Protein AF-A0A5B0SNH0-F1 (afdb_monomer_lite)

Sequence (62 aa):
PHKLHKVRALNVMAERRGKKLSQMALAWVLGDDKVTSVLIGAIKTAQIEAAVGMLANRHFTS

Organism: NCBI:txid1639133

Structure (mmCIF, N/CA/C/O backbone):
data_AF-A0A5B0SNH0-F1
#
_entry.id   AF-A0A5B0SNH0-F1
#
loop_
_atom_site.group_PDB
_atom_site.id
_atom_site.type_symbol
_atom_site.label_atom_id
_atom_site.label_alt_id
_atom_site.label_comp_id
_atom_site.label_asym_id
_atom_site.label_entity_id
_atom_site.label_seq_id
_atom_site.pdbx_PDB_ins_code
_atom_site.Cartn_x
_atom_site.Cartn_y
_atom_site.Cartn_z
_atom_site.occupancy
_atom_site.B_iso_or_equiv
_atom_site.auth_seq_id
_atom_site.auth_comp_id
_atom_site.auth_asym_id
_atom_site.auth_atom_id
_atom_site.pdbx_PDB_model_num
ATOM 1 N N . PRO A 1 1 ? 22.847 -6.640 -1.725 1.00 57.81 1 PRO A N 1
ATOM 2 C CA . PRO A 1 1 ? 22.648 -7.586 -2.859 1.00 57.81 1 PRO A CA 1
ATOM 3 C C . PRO A 1 1 ? 21.406 -8.498 -2.732 1.00 57.81 1 PRO A C 1
ATOM 5 O O . PRO A 1 1 ? 20.597 -8.544 -3.651 1.00 57.81 1 PRO A O 1
ATOM 8 N N . HIS A 1 2 ? 21.209 -9.186 -1.600 1.00 65.00 2 HIS A N 1
ATOM 9 C CA . HIS A 1 2 ? 20.166 -10.218 -1.444 1.00 65.00 2 HIS A CA 1
ATOM 10 C C . HIS A 1 2 ? 18.713 -9.691 -1.468 1.00 65.00 2 HIS A C 1
ATOM 12 O O . HIS A 1 2 ? 17.809 -10.347 -1.982 1.00 65.00 2 HIS A O 1
ATOM 18 N N . LYS A 1 3 ? 18.475 -8.479 -0.940 1.00 70.56 3 LYS A N 1
ATOM 19 C CA . LYS A 1 3 ? 17.139 -7.847 -0.917 1.00 70.56 3 LYS A CA 1
ATOM 20 C C . LYS A 1 3 ? 16.631 -7.500 -2.323 1.00 70.56 3 LYS A C 1
ATOM 22 O O . LYS A 1 3 ? 15.451 -7.669 -2.600 1.00 70.56 3 LYS A O 1
ATOM 27 N N . LEU A 1 4 ? 17.526 -7.085 -3.222 1.00 78.81 4 LEU A N 1
ATOM 28 C CA . LEU A 1 4 ? 17.166 -6.683 -4.585 1.00 78.81 4 LEU A CA 1
ATOM 29 C C . LEU A 1 4 ? 16.680 -7.874 -5.426 1.00 78.81 4 LEU A C 1
ATOM 31 O O . LEU A 1 4 ? 15.752 -7.731 -6.215 1.00 78.81 4 LEU A O 1
ATOM 35 N N .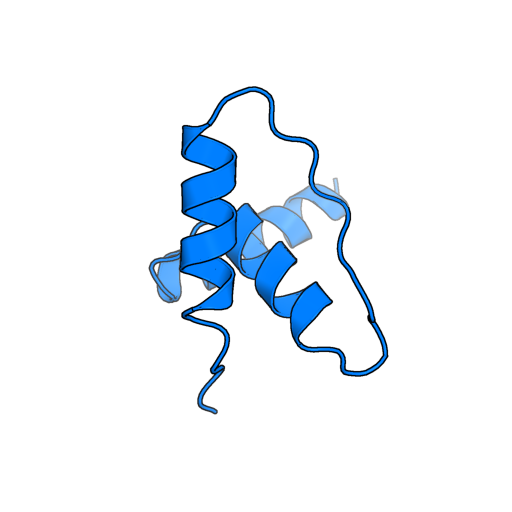 HIS A 1 5 ? 17.252 -9.063 -5.202 1.00 80.88 5 HIS A N 1
ATOM 36 C CA . HIS A 1 5 ? 16.785 -10.300 -5.831 1.00 80.88 5 HIS A CA 1
ATOM 37 C C . HIS A 1 5 ? 15.350 -10.649 -5.428 1.00 80.88 5 HIS A C 1
ATOM 39 O O . HIS A 1 5 ? 14.534 -10.963 -6.291 1.00 80.88 5 HIS A O 1
ATOM 45 N N . LYS A 1 6 ? 15.016 -10.523 -4.136 1.00 79.38 6 LYS A N 1
ATOM 46 C CA . LYS A 1 6 ? 13.647 -10.751 -3.647 1.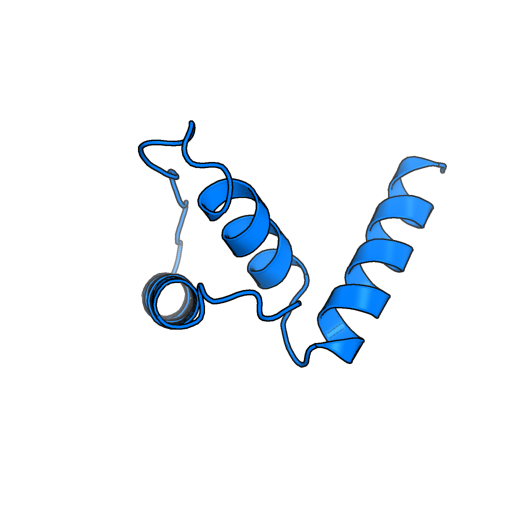00 79.38 6 LYS A CA 1
ATOM 47 C C . LYS A 1 6 ? 12.656 -9.765 -4.267 1.00 79.38 6 LYS A C 1
ATOM 49 O O . LYS A 1 6 ? 11.602 -10.179 -4.732 1.00 79.38 6 LYS A O 1
ATOM 54 N N . VAL A 1 7 ? 13.016 -8.481 -4.332 1.00 82.94 7 VAL A N 1
ATOM 55 C CA . VAL A 1 7 ? 12.171 -7.444 -4.951 1.00 82.94 7 VAL A CA 1
ATOM 56 C C . VAL A 1 7 ? 11.926 -7.736 -6.433 1.00 82.94 7 VAL A C 1
ATOM 58 O O . VAL A 1 7 ? 10.788 -7.648 -6.884 1.00 82.94 7 VAL A O 1
ATOM 61 N N . ARG A 1 8 ? 12.956 -8.150 -7.185 1.00 82.81 8 ARG A N 1
ATOM 62 C CA . ARG A 1 8 ? 12.804 -8.532 -8.600 1.00 82.81 8 ARG A CA 1
ATOM 63 C C . ARG A 1 8 ? 11.891 -9.744 -8.778 1.00 82.81 8 ARG A C 1
ATOM 65 O O . ARG A 1 8 ? 11.008 -9.704 -9.625 1.00 82.81 8 ARG A O 1
ATOM 72 N N . ALA A 1 9 ? 12.049 -10.781 -7.955 1.00 84.06 9 ALA A N 1
ATOM 73 C CA . ALA A 1 9 ? 11.185 -11.961 -8.003 1.00 84.06 9 ALA A CA 1
ATOM 74 C C . ALA A 1 9 ? 9.713 -11.619 -7.697 1.00 84.06 9 ALA A C 1
ATOM 76 O O . ALA A 1 9 ? 8.809 -12.098 -8.381 1.00 84.06 9 ALA A O 1
ATOM 77 N N . LEU A 1 10 ? 9.467 -10.741 -6.717 1.00 83.31 10 LEU A N 1
ATOM 78 C CA . LEU A 1 10 ? 8.122 -10.244 -6.416 1.00 83.31 10 LEU A CA 1
ATOM 79 C C . LEU A 1 10 ? 7.552 -9.407 -7.570 1.00 83.31 10 LEU A C 1
ATOM 81 O O . LEU A 1 10 ? 6.366 -9.524 -7.871 1.00 83.31 10 LEU A O 1
ATOM 85 N N . ASN A 1 11 ? 8.377 -8.593 -8.233 1.00 84.69 11 ASN A N 1
ATOM 86 C CA . ASN A 1 11 ? 7.936 -7.800 -9.380 1.00 84.69 11 ASN A CA 1
ATOM 87 C C . ASN A 1 11 ? 7.493 -8.689 -10.550 1.00 84.69 11 ASN A C 1
ATOM 89 O O . ASN A 1 11 ? 6.424 -8.463 -11.102 1.00 84.69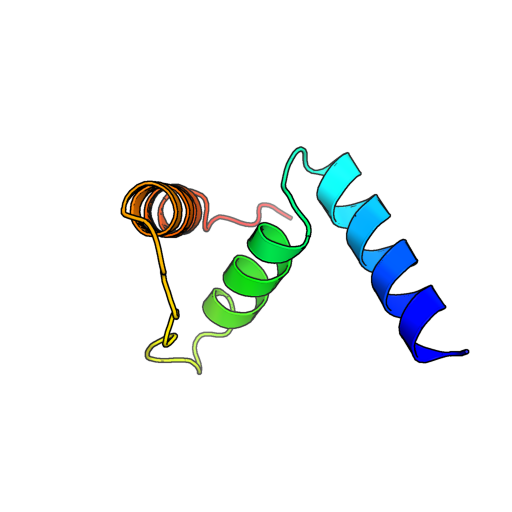 11 ASN A O 1
ATOM 93 N N . VAL A 1 12 ? 8.243 -9.755 -10.853 1.00 85.38 12 VAL A N 1
ATOM 94 C CA . VAL A 1 12 ? 7.865 -10.735 -11.890 1.00 85.38 12 VAL A CA 1
ATOM 95 C C . VAL A 1 12 ? 6.520 -11.399 -11.570 1.00 85.38 12 VAL A C 1
ATOM 97 O O . VAL A 1 12 ? 5.697 -11.601 -12.461 1.00 85.38 12 VAL A O 1
ATOM 100 N N . MET A 1 13 ? 6.252 -11.721 -10.300 1.00 82.94 13 MET A N 1
ATOM 101 C CA . MET A 1 13 ? 4.948 -12.263 -9.893 1.00 82.94 13 MET A CA 1
ATOM 102 C C . MET A 1 13 ? 3.813 -11.242 -10.011 1.00 82.94 13 MET A C 1
ATOM 104 O O . MET A 1 13 ? 2.702 -11.612 -10.391 1.00 82.94 13 MET A O 1
ATOM 108 N N . ALA A 1 14 ? 4.079 -9.974 -9.697 1.00 79.81 14 ALA A N 1
ATOM 109 C CA . ALA A 1 14 ? 3.100 -8.905 -9.852 1.00 79.81 14 ALA A CA 1
ATOM 110 C C . ALA A 1 14 ? 2.756 -8.681 -11.337 1.00 79.81 14 ALA A C 1
ATOM 112 O O . ALA A 1 14 ? 1.578 -8.664 -11.697 1.00 79.81 14 ALA A O 1
ATOM 113 N N . GLU A 1 15 ? 3.773 -8.633 -12.203 1.00 82.50 15 GLU A N 1
ATOM 114 C CA . GLU A 1 15 ? 3.625 -8.491 -13.657 1.00 82.50 15 GLU A CA 1
ATOM 115 C C . GLU A 1 15 ? 2.831 -9.646 -14.275 1.00 82.50 15 GLU A C 1
ATOM 117 O O . GLU A 1 15 ? 1.909 -9.402 -15.051 1.00 82.50 15 GLU A O 1
ATOM 122 N N . ARG A 1 16 ? 3.092 -10.897 -13.864 1.00 82.00 16 ARG A N 1
ATOM 123 C CA . ARG A 1 16 ? 2.296 -12.068 -14.289 1.00 82.00 16 ARG A CA 1
ATOM 124 C C . ARG A 1 16 ? 0.813 -11.960 -13.925 1.00 82.00 16 ARG A C 1
ATOM 126 O O . ARG A 1 16 ? -0.020 -12.562 -14.590 1.00 82.00 16 ARG A O 1
ATOM 133 N N . ARG A 1 17 ? 0.483 -11.206 -12.876 1.00 73.69 17 ARG A N 1
ATOM 134 C CA . ARG A 1 17 ? -0.893 -10.943 -12.426 1.00 73.69 17 ARG A CA 1
ATOM 135 C C . ARG A 1 17 ? -1.480 -9.656 -13.021 1.00 73.69 17 ARG A C 1
ATOM 137 O O . ARG A 1 17 ? -2.568 -9.257 -12.614 1.00 73.69 17 ARG A O 1
ATOM 144 N N . GLY A 1 18 ? -0.765 -8.984 -13.929 1.00 79.06 18 GLY A N 1
ATOM 145 C CA . GLY A 1 18 ? -1.181 -7.713 -14.531 1.00 79.06 18 GLY A CA 1
ATOM 146 C C . GLY A 1 18 ? -1.249 -6.545 -13.540 1.00 79.06 18 GLY A C 1
ATOM 147 O O . GLY A 1 18 ? -1.895 -5.538 -13.823 1.00 79.06 18 GLY A O 1
ATOM 148 N N . LYS A 1 19 ? -0.620 -6.668 -12.363 1.00 74.56 19 LYS A N 1
ATOM 149 C CA . LYS A 1 19 ? -0.648 -5.661 -11.289 1.00 74.56 19 LYS A CA 1
ATOM 150 C C . LYS A 1 19 ? 0.763 -5.129 -11.031 1.00 74.56 19 LYS A C 1
ATOM 152 O O . LYS A 1 19 ? 1.753 -5.833 -11.202 1.00 74.56 19 LYS A O 1
ATOM 157 N N . LYS A 1 20 ? 0.889 -3.881 -10.574 1.00 80.56 20 LYS A N 1
ATOM 158 C CA . LYS A 1 20 ? 2.194 -3.342 -10.143 1.00 80.56 20 LYS A CA 1
ATOM 159 C C . LYS A 1 20 ? 2.644 -4.006 -8.837 1.00 80.56 20 LYS A C 1
ATOM 161 O O . LYS A 1 20 ? 1.812 -4.370 -8.008 1.00 80.56 20 LYS A O 1
ATOM 166 N N . LEU A 1 21 ? 3.954 -4.093 -8.589 1.00 81.50 21 LEU A N 1
ATOM 167 C CA . LEU A 1 21 ? 4.484 -4.634 -7.326 1.00 81.50 21 LEU A CA 1
ATOM 168 C C . LEU A 1 21 ? 3.945 -3.895 -6.091 1.00 81.50 21 LEU A C 1
ATOM 170 O O . LEU A 1 21 ? 3.568 -4.531 -5.110 1.00 81.50 21 LEU A O 1
ATOM 174 N N . SER A 1 22 ? 3.862 -2.564 -6.154 1.00 76.88 22 SER A N 1
ATOM 175 C CA . SER A 1 22 ? 3.268 -1.746 -5.089 1.00 76.88 22 SER A CA 1
ATOM 176 C C . SER A 1 22 ? 1.822 -2.136 -4.813 1.00 76.88 22 SER A C 1
ATOM 178 O O . SER A 1 22 ? 1.394 -2.160 -3.662 1.00 76.88 22 SER A O 1
ATOM 180 N N . GLN A 1 23 ? 1.093 -2.506 -5.865 1.00 71.88 23 GLN A N 1
ATOM 181 C CA . GLN A 1 23 ? -0.264 -2.976 -5.720 1.00 71.88 23 GLN A CA 1
ATOM 182 C C . GLN A 1 23 ? -0.290 -4.354 -5.049 1.00 71.88 23 GLN A C 1
ATOM 184 O O . GLN A 1 23 ? -0.954 -4.554 -4.039 1.00 71.88 23 GLN A O 1
ATOM 189 N N . MET A 1 24 ? 0.507 -5.306 -5.524 1.00 79.81 24 MET A N 1
ATOM 190 C CA . MET A 1 24 ? 0.563 -6.636 -4.909 1.00 79.81 24 MET A CA 1
ATOM 191 C C . MET A 1 24 ? 0.948 -6.596 -3.417 1.00 79.81 24 MET A C 1
ATOM 193 O O . MET A 1 24 ? 0.385 -7.350 -2.628 1.00 79.81 24 MET A O 1
ATOM 197 N N . ALA A 1 25 ? 1.848 -5.692 -3.019 1.00 78.62 25 ALA A N 1
ATOM 198 C CA . ALA A 1 25 ? 2.222 -5.499 -1.620 1.00 78.62 25 ALA A CA 1
ATOM 199 C C . ALA A 1 25 ? 1.049 -5.000 -0.758 1.00 78.62 25 ALA A C 1
ATOM 201 O O . ALA A 1 25 ? 0.824 -5.533 0.326 1.00 78.62 25 ALA A O 1
ATOM 202 N N . LEU A 1 26 ? 0.269 -4.031 -1.251 1.00 71.19 26 LEU A N 1
ATOM 203 C CA . LEU A 1 26 ? -0.921 -3.533 -0.551 1.00 71.19 26 LEU A CA 1
ATOM 204 C C . LEU A 1 26 ? -1.978 -4.631 -0.385 1.00 71.19 26 LEU A C 1
ATOM 206 O O . LEU A 1 26 ? -2.512 -4.803 0.705 1.00 71.19 26 LEU A O 1
ATOM 210 N N . ALA A 1 27 ? -2.244 -5.408 -1.438 1.00 71.31 27 ALA A N 1
ATOM 211 C CA . ALA A 1 27 ? -3.214 -6.501 -1.383 1.00 71.31 27 ALA A CA 1
ATOM 212 C C . ALA A 1 27 ? -2.779 -7.625 -0.429 1.00 71.31 27 ALA A C 1
ATOM 214 O O . ALA A 1 27 ? -3.626 -8.235 0.210 1.00 71.31 27 ALA A O 1
ATOM 215 N N . TRP A 1 28 ? -1.473 -7.890 -0.319 1.00 76.00 28 TRP A N 1
ATOM 216 C CA . TRP A 1 28 ? -0.937 -8.888 0.607 1.00 76.00 28 TRP A CA 1
ATOM 217 C C . TRP A 1 28 ? -1.078 -8.456 2.071 1.00 76.00 28 TRP A C 1
ATOM 219 O O . TRP A 1 28 ? -1.511 -9.251 2.895 1.00 76.00 28 TRP A O 1
ATOM 229 N N . VAL A 1 29 ? -0.790 -7.186 2.384 1.00 73.12 29 VAL A N 1
ATOM 230 C CA . VAL A 1 29 ? -0.971 -6.634 3.741 1.00 73.12 29 VAL A CA 1
ATOM 231 C C . VAL A 1 29 ? -2.451 -6.586 4.134 1.00 73.12 29 VAL A C 1
ATOM 233 O O . VAL A 1 29 ? -2.792 -6.867 5.274 1.00 73.12 29 VAL A O 1
ATOM 236 N N . LEU A 1 30 ? -3.333 -6.254 3.189 1.00 64.88 30 LEU A N 1
ATOM 237 C CA . LEU A 1 30 ? -4.782 -6.170 3.410 1.00 64.88 30 LEU A CA 1
ATOM 238 C C . LEU A 1 30 ? -5.508 -7.524 3.352 1.00 64.88 30 LEU A C 1
ATOM 240 O O . LEU A 1 30 ? -6.714 -7.560 3.585 1.00 64.88 30 LEU A O 1
ATOM 244 N N . GLY A 1 31 ? -4.811 -8.598 2.971 1.00 64.81 31 GLY A N 1
ATOM 245 C CA . GLY A 1 31 ? -5.332 -9.967 2.955 1.00 64.81 31 GLY A CA 1
ATOM 246 C C . GLY A 1 31 ? -5.088 -10.730 4.258 1.00 64.81 31 GLY A C 1
ATOM 247 O O . GLY A 1 31 ? -5.575 -11.846 4.400 1.00 64.81 31 GLY A O 1
ATOM 248 N N . ASP A 1 32 ? -4.332 -10.152 5.194 1.00 64.88 32 ASP A N 1
ATOM 249 C CA . ASP A 1 32 ? -4.202 -10.669 6.553 1.00 64.88 32 ASP A CA 1
ATOM 250 C C . ASP A 1 32 ? -5.316 -10.052 7.412 1.00 64.88 32 ASP A C 1
ATOM 252 O O . ASP A 1 32 ? -5.290 -8.855 7.702 1.00 64.88 32 ASP A O 1
ATOM 256 N N . ASP A 1 33 ? -6.298 -10.865 7.819 1.00 59.44 33 ASP A N 1
ATOM 257 C CA . ASP A 1 33 ? -7.445 -10.454 8.653 1.00 59.44 33 ASP A CA 1
ATOM 258 C C . ASP A 1 33 ? -7.031 -9.817 9.995 1.00 59.44 33 ASP A C 1
ATOM 260 O O . ASP A 1 33 ? -7.852 -9.221 10.695 1.00 59.44 33 ASP A O 1
ATOM 264 N N . LYS A 1 34 ? -5.750 -9.906 10.372 1.00 63.19 34 LYS A N 1
ATOM 265 C CA . LYS A 1 34 ? -5.192 -9.244 11.559 1.00 63.19 34 LYS A CA 1
ATOM 266 C C . LYS A 1 34 ? -4.886 -7.759 11.347 1.00 63.19 34 LYS A C 1
ATOM 268 O O . LYS A 1 34 ? -4.584 -7.065 12.319 1.00 63.19 34 LYS A O 1
ATOM 273 N N . VAL A 1 35 ? -4.940 -7.257 10.114 1.00 61.09 35 VAL A N 1
ATOM 274 C CA . VAL A 1 35 ? -4.633 -5.860 9.783 1.00 61.09 35 VAL A CA 1
ATOM 275 C C . VAL A 1 35 ? -5.926 -5.062 9.638 1.00 61.09 35 VAL A C 1
ATOM 277 O O . VAL A 1 35 ? -6.618 -5.123 8.628 1.00 61.09 35 VAL A O 1
ATOM 280 N N . THR A 1 36 ? -6.241 -4.257 10.653 1.00 63.09 36 THR A N 1
ATOM 281 C CA . THR A 1 36 ? -7.482 -3.461 10.704 1.00 63.09 36 THR A CA 1
ATOM 282 C C . THR A 1 36 ? -7.481 -2.284 9.724 1.00 63.09 36 THR A C 1
ATOM 284 O O . THR A 1 36 ? -8.536 -1.857 9.262 1.00 63.09 36 THR A O 1
ATOM 287 N N . SER A 1 37 ? -6.307 -1.720 9.420 1.00 60.28 37 SER A N 1
ATOM 288 C CA . SER A 1 37 ? -6.173 -0.576 8.514 1.00 60.28 37 SER A CA 1
ATOM 289 C C . SER A 1 37 ? -4.749 -0.453 7.971 1.00 60.28 37 SER A C 1
ATOM 291 O O . SER A 1 37 ? -3.785 -0.842 8.630 1.00 60.28 37 SER A O 1
ATOM 293 N N . VAL A 1 38 ? -4.612 0.118 6.773 1.00 67.88 38 VAL A N 1
ATOM 294 C CA . VAL A 1 38 ? -3.325 0.421 6.135 1.00 67.88 38 VAL A CA 1
ATOM 295 C C . VAL A 1 38 ? -3.215 1.926 5.923 1.00 67.88 38 VAL A C 1
ATOM 297 O O . VAL A 1 38 ? -4.055 2.532 5.262 1.00 67.88 38 VAL A O 1
ATOM 300 N N . LEU A 1 39 ? -2.150 2.526 6.461 1.00 72.81 39 LEU A N 1
ATOM 301 C CA . LEU A 1 39 ? -1.828 3.936 6.256 1.00 72.81 39 LEU A CA 1
ATOM 302 C C . LEU A 1 39 ? -1.082 4.108 4.926 1.00 72.81 39 LEU A C 1
ATOM 304 O O . LEU A 1 39 ? 0.023 3.591 4.756 1.00 72.81 39 LEU A O 1
ATOM 308 N N . ILE A 1 40 ? -1.677 4.845 3.989 1.00 68.94 40 ILE A N 1
ATOM 309 C CA . ILE A 1 40 ? -1.092 5.109 2.670 1.00 68.94 40 ILE A CA 1
ATOM 310 C C . ILE A 1 40 ? -0.704 6.584 2.586 1.00 68.94 40 ILE A C 1
ATOM 312 O O . ILE A 1 40 ? -1.549 7.465 2.717 1.00 68.94 40 ILE A O 1
ATOM 316 N N . GLY A 1 41 ? 0.575 6.856 2.326 1.00 68.88 41 GLY A N 1
ATOM 317 C CA . GLY A 1 41 ? 1.037 8.188 1.945 1.00 68.88 41 GLY A CA 1
ATOM 318 C C . GLY A 1 41 ? 0.796 8.422 0.455 1.00 68.88 41 GLY A C 1
ATOM 319 O O . GLY A 1 41 ? 1.435 7.780 -0.378 1.00 68.88 41 GLY A O 1
ATOM 320 N N . ALA A 1 42 ? -0.118 9.330 0.114 1.00 72.56 42 ALA A N 1
ATOM 321 C CA . ALA A 1 42 ? -0.389 9.740 -1.261 1.00 72.56 42 ALA A CA 1
ATOM 322 C C . ALA A 1 42 ? 0.004 11.208 -1.459 1.00 72.56 42 ALA A C 1
ATOM 324 O O . ALA A 1 42 ? -0.331 12.067 -0.650 1.00 72.56 42 ALA A O 1
ATOM 325 N N . ILE A 1 43 ? 0.716 11.487 -2.548 1.00 77.06 43 ILE A N 1
ATOM 326 C CA . ILE A 1 43 ? 1.175 12.831 -2.931 1.00 77.06 43 ILE A CA 1
ATOM 327 C C . ILE A 1 43 ? 0.247 13.412 -4.012 1.00 77.06 43 ILE A C 1
ATOM 329 O O . ILE A 1 43 ? 0.169 14.622 -4.200 1.00 77.06 43 ILE A O 1
ATOM 333 N N . LYS A 1 44 ? -0.475 12.548 -4.739 1.00 78.38 44 LYS A N 1
ATOM 334 C CA . LYS A 1 44 ? -1.429 12.917 -5.793 1.00 78.38 44 LYS A CA 1
ATOM 335 C C . LYS A 1 44 ? -2.724 12.123 -5.637 1.00 78.38 44 LYS A C 1
ATOM 337 O O . LYS A 1 44 ? -2.683 10.945 -5.286 1.00 78.38 44 LYS A O 1
ATOM 342 N N . THR A 1 45 ? -3.856 12.729 -5.984 1.00 77.56 45 THR A N 1
ATOM 343 C CA . THR A 1 45 ? -5.193 12.102 -5.938 1.00 77.56 45 THR A CA 1
ATOM 344 C C . THR A 1 45 ? -5.275 10.803 -6.744 1.00 77.56 45 THR A C 1
ATOM 346 O O . THR A 1 45 ? -5.835 9.823 -6.263 1.00 77.56 45 THR A O 1
ATOM 349 N N . ALA A 1 46 ? -4.596 10.723 -7.892 1.00 77.75 46 ALA A N 1
ATOM 350 C CA . ALA A 1 46 ? -4.514 9.500 -8.700 1.00 77.75 46 ALA A CA 1
ATOM 351 C C . ALA A 1 46 ? -3.924 8.285 -7.945 1.00 77.75 46 ALA A C 1
ATOM 353 O O . ALA A 1 46 ? -4.219 7.137 -8.274 1.00 77.75 46 ALA A O 1
ATOM 354 N N . GLN A 1 47 ? -3.087 8.502 -6.921 1.00 69.81 47 GLN A N 1
ATOM 355 C CA . GLN A 1 47 ? -2.562 7.411 -6.089 1.00 69.81 47 GLN A CA 1
ATOM 356 C C . GLN A 1 47 ? -3.619 6.883 -5.111 1.00 69.81 47 GLN A C 1
ATOM 358 O O . GLN A 1 47 ? -3.603 5.695 -4.795 1.00 69.81 47 GLN A O 1
ATOM 363 N N . ILE A 1 48 ? -4.545 7.744 -4.676 1.00 73.25 48 ILE A N 1
ATOM 364 C CA . ILE A 1 48 ? -5.690 7.362 -3.844 1.00 73.25 48 ILE A CA 1
ATOM 365 C C . ILE A 1 48 ? -6.652 6.513 -4.676 1.00 73.25 48 ILE A C 1
ATOM 367 O O . ILE A 1 48 ? -7.004 5.416 -4.256 1.00 73.25 48 ILE A O 1
ATOM 371 N N . GLU A 1 49 ? -7.000 6.948 -5.890 1.00 77.06 49 GLU A N 1
ATOM 372 C CA . GLU A 1 49 ? -7.854 6.173 -6.806 1.00 77.06 49 GLU A CA 1
ATOM 373 C C . GLU A 1 49 ? -7.252 4.799 -7.127 1.00 77.06 49 GLU A C 1
ATOM 375 O O . GLU A 1 49 ? -7.945 3.782 -7.078 1.00 77.06 49 GLU A O 1
ATOM 380 N N . ALA A 1 50 ? -5.937 4.742 -7.365 1.00 71.00 50 ALA A N 1
ATOM 381 C CA . ALA A 1 50 ? -5.231 3.482 -7.572 1.00 71.00 50 ALA A CA 1
ATOM 382 C C . ALA A 1 50 ? -5.271 2.569 -6.332 1.00 71.00 50 ALA A C 1
ATO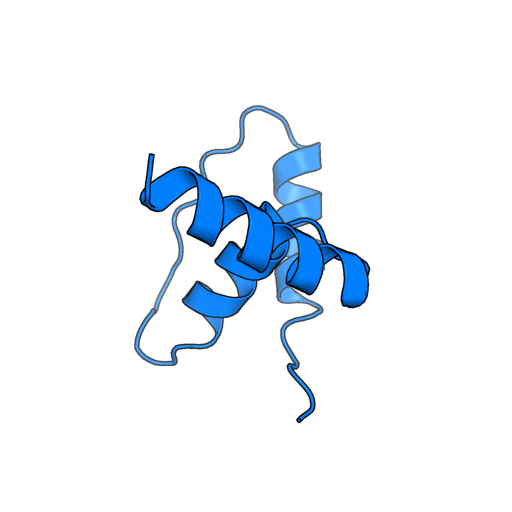M 384 O O . ALA A 1 50 ? -5.391 1.354 -6.487 1.00 71.00 50 ALA A O 1
ATOM 385 N N . ALA A 1 51 ? -5.183 3.128 -5.119 1.00 69.31 51 ALA A N 1
ATOM 386 C CA . ALA A 1 51 ? -5.292 2.379 -3.865 1.00 69.31 51 ALA A CA 1
ATOM 387 C C . ALA A 1 51 ? -6.727 1.890 -3.586 1.00 69.31 51 ALA A C 1
ATOM 389 O O . ALA A 1 51 ? -6.920 0.784 -3.077 1.00 69.31 51 ALA A O 1
ATOM 390 N N . VAL A 1 52 ? -7.742 2.665 -3.969 1.00 74.06 52 VAL A N 1
ATOM 391 C CA . VAL A 1 52 ? -9.155 2.278 -3.840 1.00 74.06 52 VAL A CA 1
ATOM 392 C C . VAL A 1 52 ? -9.532 1.205 -4.865 1.00 74.06 52 VAL A C 1
ATOM 394 O O . VAL A 1 52 ? -10.106 0.181 -4.495 1.00 74.06 52 VAL A O 1
ATOM 397 N N . GLY A 1 53 ? -9.141 1.357 -6.135 1.00 71.50 53 GLY A N 1
ATOM 398 C CA . GLY A 1 53 ? -9.379 0.335 -7.168 1.00 71.50 53 GLY A CA 1
ATOM 399 C C . GLY A 1 53 ? -8.696 -1.003 -6.855 1.00 71.50 53 GLY A C 1
ATOM 400 O O . GLY A 1 53 ? -9.143 -2.077 -7.250 1.00 71.50 53 GLY A O 1
ATOM 401 N N . MET A 1 54 ? -7.632 -0.947 -6.067 1.00 65.56 54 MET A N 1
ATOM 402 C CA . MET A 1 54 ? -6.958 -2.102 -5.505 1.00 65.56 54 MET A CA 1
ATOM 403 C C . MET A 1 54 ? -7.749 -2.834 -4.418 1.00 65.56 54 MET A C 1
ATOM 405 O O . MET A 1 54 ? -7.767 -4.066 -4.417 1.00 65.56 54 MET A O 1
ATOM 409 N N . LEU A 1 55 ? -8.408 -2.094 -3.521 1.00 65.62 55 LEU A N 1
ATOM 410 C CA . LEU A 1 55 ? -9.295 -2.650 -2.494 1.00 65.62 55 LEU A CA 1
ATOM 411 C C . LEU A 1 55 ? -10.506 -3.358 -3.109 1.00 65.62 55 LEU A C 1
ATOM 413 O O . LEU A 1 55 ? -10.959 -4.361 -2.559 1.00 65.62 55 LEU A O 1
ATOM 417 N N . ALA A 1 56 ? -10.995 -2.861 -4.250 1.00 62.84 56 ALA A N 1
ATOM 418 C CA . ALA A 1 56 ? -12.069 -3.493 -5.016 1.00 62.84 56 ALA A CA 1
ATOM 419 C C . ALA A 1 56 ? -11.651 -4.846 -5.622 1.00 62.84 56 ALA A C 1
ATOM 421 O O . ALA A 1 56 ? -12.492 -5.702 -5.872 1.00 62.84 56 ALA A O 1
ATOM 422 N N . ASN A 1 57 ? -10.347 -5.07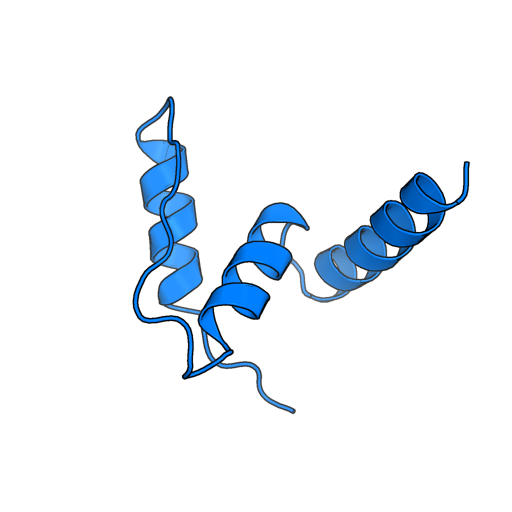4 -5.813 1.00 59.75 57 ASN A N 1
ATOM 423 C CA . ASN A 1 57 ? -9.795 -6.289 -6.411 1.00 59.75 57 ASN A CA 1
ATOM 424 C C . ASN A 1 57 ? -9.041 -7.143 -5.368 1.00 59.75 57 ASN A C 1
ATOM 426 O O . ASN A 1 57 ? -7.939 -7.644 -5.633 1.00 59.75 57 ASN A O 1
ATOM 430 N N . ARG A 1 58 ? -9.630 -7.237 -4.161 1.00 55.25 58 ARG A N 1
ATOM 431 C CA . ARG A 1 58 ? -9.121 -7.961 -2.978 1.00 55.25 58 ARG A CA 1
ATOM 432 C C . ARG A 1 58 ? -9.281 -9.481 -3.038 1.00 55.25 58 ARG A C 1
ATOM 434 O O . ARG A 1 58 ? -8.646 -10.173 -2.250 1.00 55.25 58 ARG A O 1
ATOM 441 N N . HIS A 1 59 ? -10.083 -10.013 -3.958 1.00 52.97 59 HIS A N 1
ATOM 442 C CA . HIS A 1 59 ? -10.241 -11.458 -4.090 1.00 52.97 59 HIS A CA 1
ATOM 443 C C . HIS A 1 59 ? -9.011 -12.068 -4.773 1.00 52.97 59 HIS A C 1
ATOM 445 O O . HIS A 1 59 ? -8.873 -12.051 -5.995 1.00 52.97 59 HIS A O 1
ATOM 451 N N . PHE A 1 60 ? -8.103 -12.612 -3.964 1.00 51.59 60 PHE A N 1
ATOM 452 C CA . PHE A 1 60 ? -7.170 -13.634 -4.419 1.00 51.59 60 PHE A CA 1
ATOM 453 C C . PHE A 1 60 ? -7.965 -14.929 -4.607 1.00 51.59 60 PHE A C 1
ATOM 455 O O . PHE A 1 60 ? -8.247 -15.627 -3.639 1.00 51.59 60 PHE A O 1
ATOM 462 N N . THR A 1 61 ? -8.371 -15.243 -5.836 1.00 43.16 61 THR A N 1
ATOM 463 C CA . THR A 1 61 ? -8.783 -16.612 -6.168 1.00 43.16 61 THR A CA 1
ATOM 464 C C . THR A 1 61 ? -7.539 -17.498 -6.220 1.00 43.16 61 THR A C 1
ATOM 466 O O . THR A 1 61 ? -6.517 -17.080 -6.775 1.00 43.16 61 THR A O 1
ATOM 469 N N . SER A 1 62 ? -7.629 -18.663 -5.566 1.00 42.41 62 SER A N 1
ATOM 470 C CA . SER A 1 62 ? -6.597 -19.711 -5.525 1.00 42.41 62 SER A CA 1
ATOM 471 C C . SER A 1 62 ? -6.149 -20.170 -6.904 1.00 42.41 62 SER A C 1
ATOM 473 O O . SER A 1 62 ? -6.987 -20.166 -7.832 1.00 42.41 62 SER A O 1
#

pLDDT: mean 71.29, std 9.86, range [42.41, 85.38]

Foldseek 3Di:
DVVVVVLVVLQVVCVVVVHGSVLVVLLVLVLPPVRPDDDDDDPDPVVVVVSVVSVVVSDPDD

InterPro domains:
  IPR005399 Potassium channel, voltage-dependent, beta subunit, KCNAB-related [PTHR43150] (3-55)
  IPR023210 NADP-dependent oxidoreductase domain [PF00248] (3-57)
  IPR036812 NAD(P)-d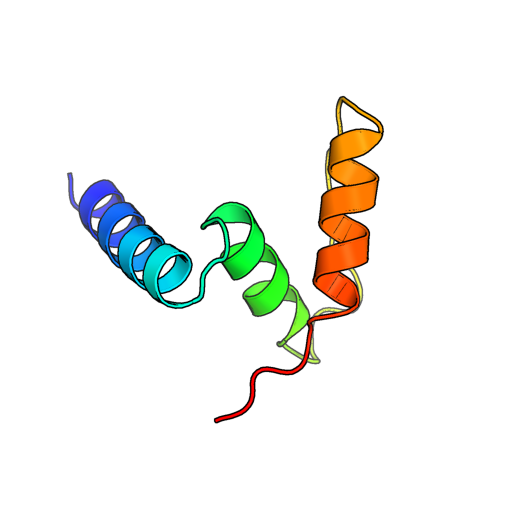ependent oxidoreductase domain superfamily [G3DSA:3.20.20.100] (1-62)
  IPR036812 NAD(P)-dependent oxidoreductase domain superfamily [SSF51430] (3-55)

Secondary structure (DSSP, 8-state):
-HHHHHHHHHHHHHHHTTS-HHHHHHHHHTTSTT--------SSHHHHHHHHHHHHT-----

Radius of gyration: 12.64 Å; chains: 1; bounding box: 35×33×26 Å